Protein AF-A0A969H9W4-F1 (afdb_monomer_lite)

Radius of gyration: 18.11 Å; chains: 1; bounding box: 40×36×47 Å

Foldseek 3Di:
DDPVVVVVVVVVVCVQQVQQLVVVVVVCVVPPPPPDDDDPVRSSVSSNVSSLVVVLVVLVVQLVVQVVCCVVPVDFDFLCVPPNPDDPRRGPGPNVVSVVVNVVSVVVVVD

Sequence (111 aa):
MSLSFNLESIILLLFFIAPGFLFTRTYTAYRPRYYRTPDAFEQAVLAVVGSAIIHGTILTGIALGLTAFWLVRGEMLYVWDIVGPPMPFYRYPLPVLAFIILWQFLTWASA

pLDDT: mean 80.09, std 7.97, range [49.62, 92.56]

Structure (mmCIF, N/CA/C/O backbone):
data_AF-A0A969H9W4-F1
#
_entry.id   AF-A0A969H9W4-F1
#
loop_
_atom_site.group_PDB
_atom_site.id
_atom_site.type_symbol
_atom_site.label_atom_id
_atom_site.label_alt_id
_atom_site.label_comp_id
_atom_site.label_asym_id
_atom_site.label_entity_id
_atom_site.label_seq_id
_atom_site.pdbx_PDB_ins_code
_atom_site.Cartn_x
_atom_site.Cartn_y
_atom_site.Cartn_z
_atom_site.occupancy
_atom_site.B_iso_or_equiv
_atom_site.auth_seq_id
_atom_site.auth_comp_id
_atom_site.auth_asym_id
_atom_site.auth_atom_id
_atom_site.pdbx_PDB_model_num
ATOM 1 N N . MET A 1 1 ? -14.111 22.986 -13.258 1.00 49.62 1 MET A N 1
ATOM 2 C CA . MET A 1 1 ? -13.123 22.104 -12.599 1.00 49.62 1 MET A CA 1
ATOM 3 C C . MET A 1 1 ? -11.825 22.879 -12.477 1.00 49.62 1 MET A C 1
ATOM 5 O O . MET A 1 1 ? -11.232 23.208 -13.495 1.00 49.62 1 MET A O 1
ATOM 9 N N . SER A 1 2 ? -11.491 23.316 -11.264 1.00 55.53 2 SER A N 1
ATOM 10 C CA . SER A 1 2 ? -10.385 24.237 -10.985 1.00 55.53 2 SER A CA 1
ATOM 11 C C . SER A 1 2 ? -9.032 23.532 -11.064 1.00 55.53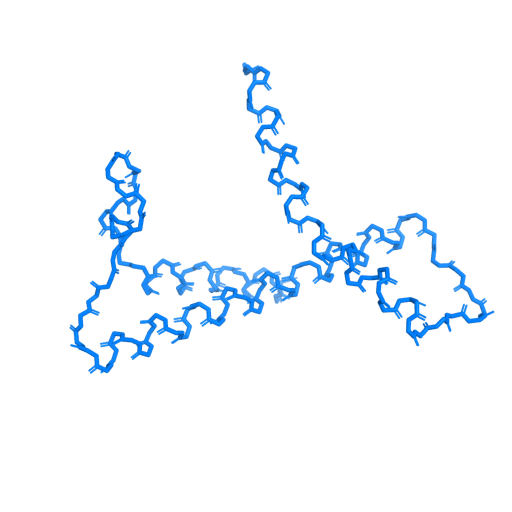 2 SER A C 1
ATOM 13 O O . SER A 1 2 ? -8.924 22.347 -10.759 1.00 55.53 2 SER A O 1
ATOM 15 N N . LEU A 1 3 ? -7.995 24.287 -11.429 1.00 59.16 3 LEU A N 1
ATOM 16 C CA . LEU A 1 3 ? -6.592 23.860 -11.514 1.00 59.16 3 LEU A CA 1
ATOM 17 C C . LEU A 1 3 ? -6.117 23.034 -10.292 1.00 59.16 3 LEU A C 1
ATOM 19 O O . LEU A 1 3 ? -5.269 22.158 -10.436 1.00 59.16 3 LEU A O 1
ATOM 23 N N . SER A 1 4 ? -6.702 23.284 -9.113 1.00 67.62 4 SER A N 1
ATOM 24 C CA . SER A 1 4 ? -6.447 22.558 -7.863 1.00 67.62 4 SER A CA 1
ATOM 25 C C . SER A 1 4 ? -6.731 21.055 -7.958 1.00 67.62 4 SER A C 1
ATOM 27 O O . SER A 1 4 ? -5.891 20.257 -7.559 1.00 67.62 4 SER A O 1
ATOM 29 N N . PHE A 1 5 ? -7.852 20.655 -8.567 1.00 65.12 5 PHE A N 1
ATOM 30 C CA . PHE A 1 5 ? -8.245 19.245 -8.672 1.00 65.12 5 PHE A CA 1
ATOM 31 C C . PHE A 1 5 ? -7.288 18.443 -9.570 1.00 65.12 5 PHE A C 1
ATOM 33 O O . PHE A 1 5 ? -6.985 17.278 -9.308 1.00 65.12 5 PHE A O 1
ATOM 40 N N . ASN A 1 6 ? -6.758 19.087 -10.616 1.00 75.75 6 ASN A N 1
ATOM 41 C CA . ASN A 1 6 ? -5.777 18.472 -11.508 1.00 75.75 6 ASN A CA 1
ATOM 42 C C . ASN A 1 6 ? -4.433 18.268 -10.802 1.00 75.75 6 ASN A C 1
ATOM 44 O O . ASN A 1 6 ? -3.820 17.213 -10.952 1.00 75.75 6 ASN A O 1
ATOM 48 N N . LEU A 1 7 ? -3.988 19.248 -10.010 1.00 80.12 7 LEU A N 1
ATOM 49 C CA . LEU A 1 7 ? -2.742 19.136 -9.255 1.00 80.12 7 LEU A CA 1
ATOM 50 C C . LEU A 1 7 ? -2.836 18.055 -8.171 1.00 80.12 7 LEU A C 1
ATOM 52 O O . LEU A 1 7 ? -1.929 17.237 -8.060 1.00 80.12 7 LEU A O 1
ATOM 56 N N . GLU A 1 8 ? -3.942 18.002 -7.426 1.00 76.06 8 GLU A N 1
ATOM 57 C CA . GLU A 1 8 ? -4.200 16.953 -6.429 1.00 76.06 8 GLU A CA 1
ATOM 58 C C . GLU A 1 8 ? -4.174 15.557 -7.059 1.00 76.06 8 GLU A C 1
ATOM 60 O O . GLU A 1 8 ? -3.505 14.659 -6.551 1.00 76.06 8 GLU A O 1
ATOM 65 N N . SER A 1 9 ? -4.820 15.385 -8.215 1.00 72.94 9 SER A N 1
ATOM 66 C CA . SER A 1 9 ? -4.833 14.109 -8.939 1.00 72.94 9 SER A CA 1
ATOM 67 C C . SER A 1 9 ? -3.439 13.695 -9.425 1.00 72.94 9 SER A C 1
ATOM 69 O O . SER A 1 9 ? -3.072 12.526 -9.319 1.00 72.94 9 SER A O 1
ATOM 71 N N . ILE A 1 10 ? -2.634 14.645 -9.917 1.00 83.75 10 ILE A N 1
ATOM 72 C CA . ILE A 1 10 ? -1.239 14.392 -10.317 1.00 83.75 10 ILE A CA 1
ATOM 73 C C . ILE A 1 10 ? -0.399 14.005 -9.101 1.00 83.75 10 ILE A C 1
ATOM 75 O O . ILE A 1 10 ? 0.373 13.053 -9.170 1.00 83.75 10 ILE A O 1
ATOM 79 N N . ILE A 1 11 ? -0.557 14.711 -7.982 1.00 84.88 11 ILE A N 1
ATOM 80 C CA . ILE A 1 11 ? 0.155 14.407 -6.739 1.00 84.88 11 ILE A CA 1
ATOM 81 C C . ILE A 1 11 ? -0.199 12.995 -6.264 1.00 84.88 11 ILE A C 1
ATOM 83 O O . ILE A 1 11 ? 0.705 12.214 -5.976 1.00 84.88 11 ILE A O 1
ATOM 87 N N . LEU A 1 12 ? -1.483 12.628 -6.249 1.00 81.94 12 LEU A N 1
ATOM 88 C CA . LEU A 1 12 ? -1.930 11.284 -5.875 1.00 81.94 12 LEU A CA 1
ATOM 89 C C . LEU A 1 12 ? -1.387 10.210 -6.821 1.00 81.94 12 LEU A C 1
ATOM 91 O O . LEU A 1 12 ? -0.931 9.166 -6.358 1.00 81.94 12 LEU A O 1
ATOM 95 N N . LEU A 1 13 ? -1.368 10.475 -8.129 1.00 81.06 13 LEU A N 1
ATOM 96 C CA . LEU A 1 13 ? -0.773 9.575 -9.116 1.00 81.06 13 LEU A CA 1
ATOM 97 C C . LEU A 1 13 ? 0.729 9.380 -8.871 1.00 81.06 13 LEU A C 1
ATOM 99 O O . LEU A 1 13 ? 1.223 8.255 -8.929 1.00 81.06 13 LEU A O 1
ATOM 103 N N . LEU A 1 14 ? 1.458 10.457 -8.570 1.00 85.19 14 LEU A N 1
ATOM 104 C CA . LEU A 1 14 ? 2.887 10.399 -8.264 1.00 85.19 14 LEU A CA 1
ATOM 105 C C . LEU A 1 14 ? 3.151 9.642 -6.962 1.00 85.19 14 LEU A C 1
ATOM 107 O O . LEU A 1 14 ? 4.025 8.779 -6.948 1.00 85.19 14 LEU A O 1
ATOM 111 N N . PHE A 1 15 ? 2.380 9.901 -5.902 1.00 85.69 15 PHE A N 1
ATOM 112 C CA . PHE A 1 15 ? 2.454 9.128 -4.659 1.00 85.69 15 PHE A CA 1
ATOM 113 C C . PHE A 1 15 ? 2.171 7.650 -4.902 1.00 85.69 15 PHE A C 1
ATOM 115 O O . PHE A 1 15 ? 2.876 6.796 -4.367 1.00 85.69 15 PHE A O 1
ATOM 122 N N . PHE A 1 16 ? 1.189 7.349 -5.751 1.00 85.50 16 PHE A N 1
ATOM 123 C CA . PHE A 1 16 ? 0.857 5.978 -6.081 1.00 85.50 16 PHE A CA 1
ATOM 124 C C . PHE A 1 16 ? 1.938 5.302 -6.921 1.00 85.50 16 PHE A C 1
ATOM 126 O O . PHE A 1 16 ? 2.209 4.145 -6.669 1.00 85.50 16 PHE A O 1
ATOM 133 N N . ILE A 1 17 ? 2.585 5.949 -7.895 1.00 85.19 17 ILE A N 1
ATOM 134 C CA . ILE A 1 17 ? 3.562 5.285 -8.788 1.00 85.19 17 ILE A CA 1
ATOM 135 C C . ILE A 1 17 ? 4.986 5.277 -8.209 1.00 85.19 17 ILE A C 1
ATOM 137 O O . ILE A 1 17 ? 5.755 4.344 -8.467 1.00 85.19 17 ILE A O 1
ATOM 141 N N . ALA A 1 18 ? 5.359 6.291 -7.424 1.00 87.62 18 ALA A N 1
ATOM 142 C CA . ALA A 1 18 ? 6.737 6.492 -6.973 1.00 87.62 18 ALA A CA 1
ATOM 143 C C . ALA A 1 18 ? 7.350 5.282 -6.242 1.00 87.62 18 ALA A C 1
ATOM 145 O O . ALA A 1 18 ? 8.485 4.929 -6.577 1.00 87.62 18 ALA A O 1
ATOM 146 N N . PRO A 1 19 ? 6.655 4.589 -5.316 1.00 88.44 19 PRO A N 1
ATOM 147 C CA . PRO A 1 19 ? 7.227 3.428 -4.635 1.00 88.44 19 PRO A CA 1
ATOM 148 C C . PRO A 1 19 ? 7.607 2.299 -5.596 1.00 88.44 19 PRO A C 1
ATOM 150 O O . PRO A 1 19 ? 8.710 1.761 -5.511 1.00 88.44 19 PRO A O 1
ATOM 153 N N . GLY A 1 20 ? 6.743 1.976 -6.559 1.00 87.12 20 GLY A N 1
ATOM 154 C CA . GLY A 1 20 ? 7.040 0.945 -7.550 1.00 87.12 20 GLY A CA 1
ATOM 155 C C . GLY A 1 20 ? 8.127 1.349 -8.541 1.00 87.12 20 GLY A C 1
ATOM 156 O O . GLY A 1 20 ? 8.941 0.511 -8.937 1.00 87.12 20 GLY A O 1
ATOM 157 N N . PHE A 1 21 ? 8.214 2.634 -8.896 1.00 88.62 21 PHE A N 1
ATOM 158 C CA . PHE A 1 21 ? 9.323 3.148 -9.703 1.00 88.62 21 PHE A CA 1
ATOM 159 C C . PHE A 1 21 ? 10.665 3.021 -8.968 1.00 88.62 21 PHE A C 1
ATOM 161 O O . PHE A 1 21 ? 11.633 2.501 -9.529 1.00 88.62 21 PHE A O 1
ATOM 168 N N . LEU A 1 22 ? 10.716 3.439 -7.698 1.00 88.88 22 LEU A N 1
ATOM 169 C CA . LEU A 1 22 ? 11.897 3.302 -6.842 1.00 88.88 22 LEU A CA 1
ATOM 170 C C . LEU A 1 22 ? 12.287 1.835 -6.668 1.00 88.88 22 LEU A C 1
ATOM 172 O O . LEU A 1 22 ? 13.460 1.491 -6.811 1.00 88.88 22 LEU A O 1
ATOM 176 N N . PHE A 1 23 ? 11.312 0.959 -6.424 1.00 87.25 23 PHE A N 1
ATOM 177 C CA . PHE A 1 23 ? 11.545 -0.477 -6.313 1.00 87.25 23 PHE A CA 1
ATOM 178 C C . PHE A 1 23 ? 12.132 -1.054 -7.600 1.00 87.25 23 PHE A C 1
ATOM 180 O O . PHE A 1 23 ? 13.152 -1.735 -7.550 1.00 87.25 23 PHE A O 1
ATOM 187 N N . THR A 1 24 ? 11.547 -0.734 -8.755 1.00 84.44 24 THR A N 1
ATOM 188 C CA . THR A 1 24 ? 12.014 -1.232 -10.056 1.00 84.44 24 THR A CA 1
ATOM 189 C C . THR A 1 24 ? 13.442 -0.769 -10.339 1.00 84.44 24 THR A C 1
ATOM 191 O O . THR A 1 24 ? 14.296 -1.591 -10.667 1.00 84.44 24 THR A O 1
ATOM 194 N N . ARG A 1 25 ? 13.743 0.522 -10.124 1.00 84.75 25 ARG A N 1
ATOM 195 C CA . ARG A 1 25 ? 15.102 1.085 -10.239 1.00 84.75 25 ARG A CA 1
ATOM 196 C C . ARG A 1 25 ? 16.091 0.347 -9.342 1.00 84.75 25 ARG A C 1
ATOM 198 O O . ARG A 1 25 ? 17.130 -0.113 -9.814 1.00 84.75 25 ARG A O 1
ATOM 205 N N . THR A 1 26 ? 15.741 0.188 -8.071 1.00 85.44 26 THR A N 1
ATOM 206 C CA . THR A 1 26 ? 16.585 -0.475 -7.072 1.00 85.44 26 THR A CA 1
ATOM 207 C C . THR A 1 26 ? 16.815 -1.941 -7.442 1.00 85.44 26 THR A C 1
ATOM 209 O O . THR A 1 26 ? 17.952 -2.402 -7.471 1.00 85.44 26 THR A O 1
ATOM 212 N N . TYR A 1 27 ? 15.763 -2.662 -7.833 1.00 82.12 27 TYR A N 1
ATOM 213 C CA . TYR A 1 27 ? 15.848 -4.052 -8.275 1.00 82.12 27 TYR A CA 1
ATOM 214 C C . TYR A 1 27 ? 16.750 -4.212 -9.503 1.00 82.12 27 TYR A C 1
ATOM 216 O O . TYR A 1 27 ? 17.604 -5.093 -9.514 1.00 82.12 27 TYR A O 1
ATOM 224 N N . THR A 1 28 ? 16.618 -3.346 -10.513 1.00 81.56 28 THR A N 1
ATOM 225 C CA . THR A 1 28 ? 17.479 -3.393 -11.709 1.00 81.56 28 THR A CA 1
ATOM 226 C C . THR A 1 28 ? 18.942 -3.081 -11.412 1.00 81.56 28 THR A C 1
ATOM 228 O O . THR A 1 28 ? 19.816 -3.641 -12.069 1.00 81.56 28 THR A O 1
ATOM 231 N N . ALA A 1 29 ? 19.220 -2.243 -10.408 1.00 82.81 29 ALA A N 1
ATOM 232 C CA . ALA A 1 29 ? 20.583 -1.981 -9.956 1.00 82.81 29 ALA A CA 1
ATOM 233 C C . ALA A 1 29 ? 21.197 -3.210 -9.260 1.00 82.81 29 ALA A C 1
ATOM 235 O O . ALA A 1 29 ? 22.358 -3.527 -9.498 1.00 82.81 29 ALA A O 1
ATOM 236 N N . TYR A 1 30 ? 20.413 -3.934 -8.451 1.00 83.94 30 TYR A N 1
ATOM 237 C CA . TYR A 1 30 ? 20.873 -5.150 -7.766 1.00 83.94 30 TYR A CA 1
ATOM 238 C C . TYR A 1 30 ? 20.904 -6.400 -8.657 1.00 83.94 30 TYR A C 1
ATOM 240 O O . TYR A 1 30 ? 21.709 -7.299 -8.422 1.00 83.94 30 TYR A O 1
ATOM 248 N N . ARG A 1 31 ? 20.027 -6.492 -9.662 1.00 81.38 31 ARG A N 1
ATOM 249 C CA . ARG A 1 31 ? 19.950 -7.614 -10.612 1.00 81.38 31 ARG A CA 1
ATOM 250 C C . ARG A 1 31 ? 19.891 -7.100 -12.053 1.00 81.38 31 ARG A C 1
ATOM 252 O O . ARG A 1 31 ? 18.810 -7.079 -12.654 1.00 81.38 31 ARG A O 1
ATOM 259 N N . PRO A 1 32 ? 21.039 -6.705 -12.628 1.00 76.75 32 PRO A N 1
ATOM 260 C CA . PRO A 1 32 ? 21.091 -6.198 -13.990 1.00 76.75 32 PRO A CA 1
ATOM 261 C C . PRO A 1 32 ? 20.668 -7.283 -14.980 1.00 76.75 32 PRO A C 1
ATOM 263 O O . PRO A 1 32 ? 21.158 -8.413 -14.945 1.00 76.75 32 PRO A O 1
ATOM 266 N N . ARG A 1 33 ? 19.764 -6.946 -15.900 1.00 73.50 33 ARG A N 1
ATOM 267 C CA . ARG A 1 33 ? 19.447 -7.814 -17.036 1.00 73.50 33 ARG A CA 1
ATOM 268 C C . ARG A 1 33 ? 20.468 -7.554 -18.139 1.00 73.50 33 ARG A C 1
ATOM 270 O O . ARG A 1 33 ? 20.315 -6.617 -18.912 1.00 73.50 33 ARG A O 1
ATOM 277 N N . TYR A 1 34 ? 21.493 -8.397 -18.222 1.00 72.31 34 TYR A N 1
ATOM 278 C CA . TYR A 1 34 ? 22.577 -8.239 -19.201 1.00 72.31 34 TYR A CA 1
ATOM 279 C C . TYR A 1 34 ? 22.141 -8.442 -20.663 1.00 72.31 34 TYR A C 1
ATOM 281 O O . TYR A 1 34 ? 22.836 -8.003 -21.570 1.00 72.31 34 TYR A O 1
ATOM 289 N N . TYR A 1 35 ? 20.987 -9.075 -20.895 1.00 74.25 35 TYR A N 1
ATOM 290 C CA . TYR A 1 35 ? 20.517 -9.436 -22.238 1.00 74.25 35 TYR A CA 1
ATOM 291 C C . TYR A 1 35 ? 19.422 -8.516 -22.794 1.00 74.25 35 TYR A C 1
ATOM 293 O O . TYR A 1 35 ? 19.111 -8.597 -23.979 1.00 74.25 35 TYR A O 1
ATOM 301 N N . ARG A 1 36 ? 18.796 -7.674 -21.957 1.00 81.19 36 ARG A N 1
ATOM 302 C CA . ARG A 1 36 ? 17.695 -6.794 -22.378 1.00 81.19 36 ARG A CA 1
ATOM 303 C C . ARG A 1 36 ? 17.433 -5.683 -21.366 1.00 81.19 36 ARG A C 1
ATOM 305 O O . ARG A 1 36 ? 17.162 -5.962 -20.197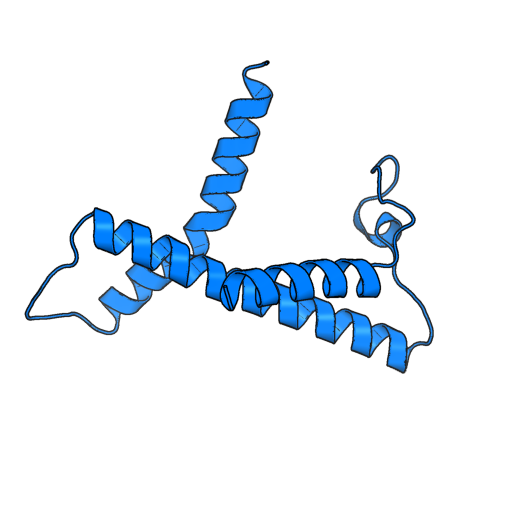 1.00 81.19 36 ARG A O 1
ATOM 312 N N . THR A 1 37 ? 17.398 -4.441 -21.839 1.00 80.06 37 THR A N 1
ATOM 313 C CA . THR A 1 37 ? 16.860 -3.300 -21.090 1.00 80.06 37 THR A CA 1
ATOM 314 C C . THR A 1 37 ? 15.351 -3.189 -21.327 1.00 80.06 37 THR A C 1
ATOM 316 O O . THR A 1 37 ? 14.938 -3.239 -22.488 1.00 80.06 37 THR A O 1
ATOM 319 N N . PRO A 1 38 ? 14.518 -3.061 -20.277 1.00 80.38 38 PRO A N 1
ATOM 320 C CA . PRO A 1 38 ? 13.086 -2.866 -20.460 1.00 80.38 38 PRO A CA 1
ATOM 321 C C . PRO A 1 38 ? 12.814 -1.520 -21.131 1.00 80.38 38 PRO A C 1
ATOM 323 O O . PRO A 1 38 ? 13.464 -0.522 -20.792 1.00 80.38 38 PRO A O 1
ATOM 326 N N . ASP A 1 39 ? 11.862 -1.492 -22.059 1.00 88.62 39 ASP A N 1
ATOM 327 C CA . ASP A 1 39 ? 11.442 -0.249 -22.709 1.00 88.62 39 ASP A CA 1
ATOM 328 C C . ASP A 1 39 ? 10.652 0.664 -21.745 1.00 88.62 39 ASP A C 1
ATOM 330 O O . ASP A 1 39 ? 10.380 0.316 -20.593 1.00 88.62 39 ASP A O 1
ATOM 334 N N . ALA A 1 40 ? 10.310 1.876 -22.193 1.00 85.25 40 ALA A N 1
ATOM 335 C CA . ALA A 1 40 ? 9.611 2.850 -21.354 1.00 85.25 40 ALA A CA 1
ATOM 336 C C . ALA A 1 40 ? 8.221 2.365 -20.901 1.00 85.25 40 ALA A C 1
ATOM 338 O O . ALA A 1 40 ? 7.796 2.673 -19.786 1.00 85.25 40 ALA A O 1
ATOM 339 N N . PHE A 1 41 ? 7.529 1.592 -21.739 1.00 87.06 41 PHE A N 1
ATOM 340 C CA . PHE A 1 41 ? 6.219 1.043 -21.417 1.00 87.06 41 PHE A CA 1
ATOM 341 C C . PHE A 1 41 ? 6.340 -0.074 -20.375 1.00 87.06 41 PHE A C 1
ATOM 343 O O . PHE A 1 41 ? 5.644 -0.048 -19.362 1.00 87.06 41 PHE A O 1
ATOM 350 N N . GLU A 1 42 ? 7.284 -0.997 -20.550 1.00 85.69 42 GLU A N 1
ATOM 351 C CA . GLU A 1 42 ? 7.584 -2.055 -19.584 1.00 85.69 42 GLU A CA 1
ATOM 352 C C . GLU A 1 42 ? 7.993 -1.484 -18.226 1.00 85.69 42 GLU A C 1
ATOM 354 O O . GLU A 1 42 ? 7.548 -1.978 -17.192 1.00 85.69 42 GLU A O 1
ATOM 359 N N . GLN A 1 43 ? 8.796 -0.416 -18.201 1.00 84.88 43 GLN A N 1
ATOM 360 C CA . GLN A 1 43 ? 9.151 0.268 -16.953 1.00 84.88 43 GLN A CA 1
ATOM 361 C C . GLN A 1 43 ? 7.934 0.899 -16.272 1.00 84.88 43 GLN A C 1
ATOM 363 O O . GLN A 1 43 ? 7.826 0.823 -15.048 1.00 84.88 43 GLN A O 1
ATOM 368 N N . ALA A 1 44 ? 7.012 1.488 -17.038 1.00 84.19 44 ALA A N 1
ATOM 369 C CA . ALA A 1 44 ? 5.775 2.039 -16.495 1.00 84.19 44 ALA A CA 1
ATOM 370 C C . ALA A 1 44 ? 4.880 0.937 -15.906 1.00 84.19 44 ALA A C 1
ATOM 372 O O . ALA A 1 44 ? 4.421 1.067 -14.773 1.00 84.19 44 ALA A O 1
ATOM 373 N N . VAL A 1 45 ? 4.695 -0.178 -16.621 1.00 87.00 45 VAL A N 1
ATOM 374 C CA . VAL A 1 45 ? 3.920 -1.332 -16.135 1.00 87.00 45 VAL A CA 1
ATOM 375 C C . VAL A 1 45 ? 4.550 -1.921 -14.872 1.00 87.00 45 VAL A C 1
ATOM 377 O O . VAL A 1 45 ? 3.853 -2.125 -13.881 1.00 87.00 45 VAL A O 1
ATOM 380 N N . LEU A 1 46 ? 5.869 -2.141 -14.862 1.00 86.62 46 LEU A N 1
ATOM 381 C CA . LEU A 1 46 ? 6.584 -2.652 -13.688 1.00 86.62 46 LEU A CA 1
ATOM 382 C C . LEU A 1 46 ? 6.476 -1.705 -12.490 1.00 86.62 46 LEU A C 1
ATOM 384 O O . LEU A 1 46 ? 6.291 -2.170 -11.367 1.00 86.62 46 LEU A O 1
ATOM 388 N N . ALA A 1 47 ? 6.538 -0.391 -12.718 1.00 86.94 47 ALA A N 1
ATOM 389 C CA . ALA A 1 47 ? 6.346 0.594 -11.664 1.00 86.94 47 ALA A CA 1
ATOM 390 C C . ALA A 1 47 ? 4.915 0.559 -11.111 1.00 86.94 47 ALA A C 1
ATOM 392 O O . ALA A 1 47 ? 4.738 0.547 -9.898 1.00 86.94 47 ALA A O 1
ATOM 393 N N . VAL A 1 48 ? 3.892 0.480 -11.964 1.00 87.50 48 VAL A N 1
ATOM 394 C CA . VAL A 1 48 ? 2.491 0.392 -11.519 1.00 87.50 48 VAL A CA 1
ATOM 395 C C . VAL A 1 48 ? 2.249 -0.892 -10.724 1.00 87.50 48 VAL A C 1
ATOM 397 O O . VAL A 1 48 ? 1.745 -0.827 -9.604 1.00 87.50 48 VAL A O 1
ATOM 400 N N . VAL A 1 49 ? 2.667 -2.047 -11.249 1.00 87.31 49 VAL A N 1
ATOM 401 C CA . VAL A 1 49 ? 2.498 -3.350 -10.583 1.00 87.31 49 VAL A CA 1
ATOM 402 C C . VAL A 1 49 ? 3.283 -3.405 -9.275 1.00 87.31 49 VAL A C 1
ATOM 404 O O . VAL A 1 49 ? 2.730 -3.757 -8.234 1.00 87.31 49 VAL A O 1
ATOM 407 N N . GLY A 1 50 ? 4.559 -3.014 -9.298 1.00 85.81 50 GLY A N 1
ATOM 408 C CA . GLY A 1 50 ? 5.400 -2.978 -8.104 1.00 85.81 50 GLY A CA 1
ATOM 409 C C . GLY A 1 50 ? 4.813 -2.068 -7.031 1.00 85.81 50 GLY A C 1
ATOM 410 O O . GLY A 1 50 ? 4.813 -2.419 -5.853 1.00 85.81 50 GLY A O 1
ATOM 411 N N . SER A 1 51 ? 4.241 -0.932 -7.430 1.00 89.50 51 SER A N 1
ATOM 412 C CA . SER A 1 51 ? 3.629 -0.024 -6.474 1.00 89.50 51 SER A CA 1
ATOM 413 C C . SER A 1 51 ? 2.309 -0.542 -5.921 1.00 89.50 51 SER A C 1
ATOM 415 O O . SER A 1 51 ? 2.075 -0.412 -4.722 1.00 89.50 51 SER A O 1
ATOM 417 N N . ALA A 1 52 ? 1.475 -1.177 -6.748 1.00 85.50 52 ALA A N 1
ATOM 418 C CA . ALA A 1 52 ? 0.254 -1.831 -6.288 1.00 85.50 52 ALA A CA 1
ATOM 419 C C . ALA A 1 52 ? 0.567 -2.904 -5.233 1.00 85.50 52 ALA A C 1
ATOM 421 O O . ALA A 1 52 ? -0.082 -2.944 -4.193 1.00 85.50 52 ALA A O 1
ATOM 422 N N . ILE A 1 53 ? 1.615 -3.708 -5.446 1.00 86.25 53 ILE A N 1
ATOM 423 C CA . ILE A 1 53 ? 2.071 -4.715 -4.475 1.00 86.25 53 ILE A CA 1
ATOM 424 C C . ILE A 1 53 ? 2.542 -4.057 -3.171 1.00 86.25 53 ILE A C 1
ATOM 426 O O . ILE A 1 53 ? 2.150 -4.494 -2.088 1.00 86.25 53 ILE A O 1
ATOM 430 N N . ILE A 1 54 ? 3.365 -3.005 -3.251 1.00 87.88 54 ILE A N 1
ATOM 431 C CA . ILE A 1 54 ? 3.876 -2.295 -2.066 1.00 87.88 54 ILE A CA 1
ATOM 432 C C . ILE A 1 54 ? 2.723 -1.689 -1.262 1.00 87.88 54 ILE A C 1
ATOM 434 O O . ILE A 1 54 ? 2.616 -1.942 -0.063 1.00 87.88 54 ILE A O 1
ATOM 438 N N . HIS A 1 55 ? 1.830 -0.945 -1.915 1.00 84.12 55 HIS A N 1
ATOM 439 C CA . HIS A 1 55 ? 0.668 -0.346 -1.261 1.00 84.12 55 HIS A CA 1
ATOM 440 C C . HIS A 1 55 ? -0.270 -1.410 -0.694 1.00 84.12 55 HIS A C 1
ATOM 442 O O . HIS A 1 55 ? -0.695 -1.284 0.450 1.00 84.12 55 HIS A O 1
ATOM 448 N N . GLY A 1 56 ? -0.537 -2.485 -1.439 1.00 83.25 56 GLY A N 1
ATOM 449 C CA . GLY A 1 56 ? -1.337 -3.612 -0.964 1.00 83.25 56 GLY A CA 1
ATOM 450 C C . GLY A 1 56 ? -0.748 -4.254 0.290 1.00 83.25 56 GLY A C 1
ATOM 451 O O . GLY A 1 56 ? -1.466 -4.511 1.254 1.00 83.25 56 GLY A O 1
ATOM 452 N N . THR A 1 57 ? 0.573 -4.438 0.331 1.00 84.06 57 THR A N 1
ATOM 453 C CA . THR A 1 57 ? 1.274 -4.999 1.497 1.00 84.06 57 THR A CA 1
ATOM 454 C C . THR A 1 57 ? 1.198 -4.059 2.700 1.00 84.06 57 THR A C 1
ATOM 456 O O . THR A 1 57 ? 0.883 -4.501 3.804 1.00 84.06 57 THR A O 1
ATOM 459 N N . ILE A 1 58 ? 1.431 -2.758 2.493 1.00 85.44 58 ILE A N 1
ATOM 460 C CA . ILE A 1 58 ? 1.333 -1.739 3.548 1.00 85.44 58 ILE A CA 1
ATOM 461 C C . ILE A 1 58 ? -0.094 -1.679 4.101 1.00 85.44 58 ILE A C 1
ATOM 463 O O . ILE A 1 58 ? -0.281 -1.734 5.314 1.00 85.44 58 ILE A O 1
ATOM 467 N N . LEU A 1 59 ? -1.103 -1.628 3.228 1.00 83.62 59 LEU A N 1
ATOM 468 C CA . LEU A 1 59 ? -2.515 -1.605 3.615 1.00 83.62 59 LEU A CA 1
ATOM 469 C C . LEU A 1 59 ? -2.910 -2.869 4.380 1.00 83.62 59 LEU A C 1
ATOM 471 O O . LEU A 1 59 ? -3.577 -2.770 5.407 1.00 83.62 59 LEU A O 1
ATOM 475 N N . THR A 1 60 ? -2.447 -4.040 3.935 1.00 81.31 60 THR A N 1
ATOM 476 C CA . THR A 1 60 ? -2.657 -5.306 4.652 1.00 81.31 60 THR A CA 1
ATOM 477 C C . THR A 1 60 ? -2.032 -5.255 6.044 1.00 81.31 60 THR A C 1
ATOM 479 O O . THR A 1 60 ? -2.686 -5.600 7.025 1.00 81.31 60 THR A O 1
ATOM 482 N N . GLY A 1 61 ? -0.789 -4.778 6.155 1.00 84.88 61 GLY A N 1
ATOM 483 C CA . GLY A 1 61 ? -0.100 -4.626 7.437 1.00 84.88 61 GLY A CA 1
ATOM 484 C C . GLY A 1 61 ? -0.829 -3.678 8.391 1.00 84.88 61 GLY A C 1
ATOM 485 O O . GLY A 1 61 ? -1.008 -4.006 9.562 1.00 84.88 61 GLY A O 1
ATOM 486 N N . ILE A 1 62 ? -1.314 -2.540 7.885 1.00 85.19 62 ILE A N 1
ATOM 487 C CA . ILE A 1 62 ? -2.117 -1.580 8.657 1.00 85.19 62 ILE A CA 1
ATOM 488 C C . ILE A 1 62 ? -3.424 -2.226 9.125 1.00 85.19 62 ILE A C 1
ATOM 490 O O . ILE A 1 62 ? -3.761 -2.122 10.303 1.00 85.19 62 ILE A O 1
ATOM 494 N N . ALA A 1 63 ? -4.142 -2.922 8.239 1.00 81.50 63 ALA A N 1
ATOM 495 C CA . ALA A 1 63 ? -5.394 -3.590 8.581 1.00 81.50 63 ALA A CA 1
ATOM 496 C C . ALA A 1 63 ? -5.188 -4.633 9.687 1.00 81.50 63 ALA A C 1
ATOM 498 O O . ALA A 1 63 ? -5.862 -4.581 10.714 1.00 81.50 63 ALA A O 1
ATOM 499 N N . LEU A 1 64 ? -4.203 -5.522 9.523 1.00 84.69 64 LEU A N 1
ATOM 500 C CA . LEU A 1 64 ? -3.869 -6.534 10.527 1.00 84.69 64 LEU A CA 1
ATOM 501 C C . LEU A 1 64 ? -3.443 -5.903 11.858 1.00 84.69 64 LEU A C 1
ATOM 503 O O . LEU A 1 64 ? -3.879 -6.362 12.911 1.00 84.69 64 LEU A O 1
ATOM 507 N N . GLY A 1 65 ? -2.638 -4.837 11.824 1.00 87.69 65 GLY A N 1
ATOM 508 C CA . GLY A 1 65 ? -2.208 -4.115 13.023 1.00 87.69 65 GLY A CA 1
ATOM 509 C C . GLY A 1 65 ? -3.371 -3.477 13.784 1.00 87.69 65 GLY A C 1
ATOM 510 O O . GLY A 1 65 ? -3.456 -3.611 15.003 1.00 87.69 65 GLY A O 1
ATOM 511 N N . LEU A 1 66 ? -4.305 -2.841 13.072 1.00 85.31 66 LEU A N 1
ATOM 512 C CA . LEU A 1 66 ? -5.505 -2.241 13.661 1.00 85.31 66 LEU A CA 1
ATOM 513 C C . LEU A 1 66 ? -6.454 -3.297 14.238 1.00 85.31 66 LEU A C 1
ATOM 515 O O . LEU A 1 66 ? -6.997 -3.107 15.326 1.00 85.31 66 LEU A O 1
ATOM 519 N N . THR A 1 67 ? -6.633 -4.426 13.547 1.00 83.00 67 THR A N 1
ATOM 520 C CA . THR A 1 67 ? -7.419 -5.552 14.067 1.00 83.00 67 THR A CA 1
ATOM 521 C C . THR A 1 67 ? -6.769 -6.147 15.312 1.00 83.00 67 THR A C 1
ATOM 523 O O . THR A 1 67 ? -7.456 -6.362 16.307 1.00 83.00 67 THR A O 1
ATOM 526 N N . ALA A 1 68 ? -5.453 -6.370 15.302 1.00 87.62 68 ALA A N 1
ATOM 527 C CA . ALA A 1 68 ? -4.728 -6.882 16.462 1.00 87.62 68 ALA A CA 1
ATOM 528 C C . ALA A 1 68 ? -4.822 -5.925 17.660 1.00 87.62 68 ALA A C 1
ATOM 530 O O . ALA A 1 68 ? -5.086 -6.369 18.775 1.00 87.62 68 ALA A O 1
ATOM 531 N N . PHE A 1 69 ? -4.671 -4.616 17.434 1.00 87.38 69 PHE A N 1
ATOM 532 C CA . PHE A 1 69 ? -4.854 -3.598 18.470 1.00 87.38 69 PHE A CA 1
ATOM 533 C C . PHE A 1 69 ? -6.243 -3.688 19.108 1.00 87.38 69 PHE A C 1
ATOM 535 O O . PHE A 1 69 ? -6.350 -3.759 20.333 1.00 87.38 69 PHE A O 1
ATOM 542 N N . TRP A 1 70 ? -7.291 -3.746 18.283 1.00 86.19 70 TRP A N 1
ATOM 543 C CA . TRP A 1 70 ? -8.668 -3.860 18.759 1.00 86.19 70 TRP A CA 1
ATOM 544 C C . TRP A 1 70 ? -8.889 -5.137 19.577 1.00 86.19 70 TRP A C 1
ATOM 546 O O . TRP A 1 70 ? -9.453 -5.072 20.667 1.00 86.19 70 TRP A O 1
ATOM 556 N N . LEU A 1 71 ? -8.389 -6.283 19.105 1.00 88.62 71 LEU A N 1
ATOM 557 C CA . LEU A 1 71 ? -8.515 -7.561 19.814 1.00 88.62 71 LEU A CA 1
ATOM 558 C C . LEU A 1 71 ? -7.787 -7.568 21.166 1.00 88.62 71 LEU A C 1
ATOM 560 O O . LEU A 1 71 ? -8.254 -8.210 22.102 1.00 88.62 71 LEU A O 1
ATOM 564 N N . VAL A 1 72 ? -6.658 -6.862 21.282 1.00 92.56 72 VAL A N 1
ATOM 565 C CA . VAL A 1 72 ? -5.856 -6.813 22.517 1.00 92.56 72 VAL A CA 1
ATOM 566 C C . VAL A 1 72 ? -6.397 -5.794 23.522 1.00 92.56 72 VAL A C 1
ATOM 568 O O . VAL A 1 72 ? -6.383 -6.056 24.722 1.00 92.56 72 VAL A O 1
ATOM 571 N N . ARG A 1 73 ? -6.836 -4.618 23.062 1.00 90.19 73 ARG A N 1
ATOM 572 C CA . ARG A 1 73 ? -7.257 -3.508 23.937 1.00 90.19 73 ARG A CA 1
ATOM 573 C C . ARG A 1 73 ? -8.763 -3.455 24.178 1.00 90.19 73 ARG A C 1
ATOM 575 O O . ARG A 1 73 ? -9.184 -2.828 25.139 1.00 90.19 73 ARG A O 1
ATOM 582 N N . GLY A 1 74 ? -9.570 -4.079 23.320 1.00 84.75 74 GLY A N 1
ATOM 583 C CA . GLY A 1 74 ? -11.031 -3.946 23.333 1.00 84.75 74 GLY A CA 1
ATOM 584 C C . GLY A 1 74 ? -11.535 -2.577 22.859 1.00 84.75 74 GLY A C 1
ATOM 585 O O . GLY A 1 74 ? -12.738 -2.328 22.867 1.00 84.75 74 GLY A O 1
ATOM 586 N N . GLU A 1 75 ? -10.635 -1.694 22.422 1.00 84.06 75 GLU A N 1
ATOM 587 C CA . GLU A 1 75 ? -10.931 -0.327 22.000 1.00 84.06 75 GLU A CA 1
ATOM 588 C C . GLU A 1 75 ? -10.898 -0.220 20.472 1.00 84.06 75 GLU A C 1
ATOM 590 O O . GLU A 1 75 ? -9.984 -0.727 19.816 1.00 84.06 75 GLU A O 1
ATOM 595 N N . MET A 1 76 ? -11.900 0.440 19.888 1.00 82.31 76 MET A N 1
ATOM 596 C CA . MET A 1 76 ? -11.904 0.768 18.463 1.00 82.31 76 MET A CA 1
ATOM 597 C C . MET A 1 76 ? -11.286 2.147 18.255 1.00 82.31 76 MET A C 1
ATOM 599 O O . MET A 1 76 ? -11.726 3.111 18.872 1.00 82.31 76 MET A O 1
ATOM 603 N N . LEU A 1 77 ? -10.304 2.229 17.356 1.00 84.62 77 LEU A N 1
ATOM 604 C CA . LEU A 1 77 ? -9.816 3.501 16.831 1.00 84.62 77 LEU A CA 1
ATOM 605 C C . LEU A 1 77 ? -10.693 3.945 15.666 1.00 84.62 77 LEU A C 1
ATOM 607 O O . LEU A 1 77 ? -11.164 3.125 14.870 1.00 84.62 77 LEU A O 1
ATOM 611 N N . TYR A 1 78 ? -10.854 5.247 15.526 1.00 83.75 78 TYR A N 1
ATOM 612 C CA . TYR A 1 78 ? -11.696 5.864 14.520 1.00 83.75 78 TYR A CA 1
ATOM 613 C C . TYR A 1 78 ? -10.928 6.922 13.740 1.00 83.75 78 TYR A C 1
ATOM 615 O O . TYR A 1 78 ? -9.882 7.412 14.158 1.00 83.75 78 TYR A O 1
ATOM 623 N N . VAL A 1 79 ? -11.445 7.285 12.568 1.00 80.25 79 VAL A N 1
ATOM 624 C CA . VAL A 1 79 ? -10.780 8.249 11.674 1.00 80.25 79 VAL A CA 1
ATOM 625 C C . VAL A 1 79 ? -10.532 9.595 12.371 1.00 80.25 79 VAL A C 1
ATOM 627 O O . VAL A 1 79 ? -9.509 10.238 12.118 1.00 80.25 79 VAL A O 1
ATOM 630 N N . TRP A 1 80 ? -11.422 10.012 13.279 1.00 83.19 80 TRP A N 1
ATOM 631 C CA . TRP A 1 80 ? -11.249 11.244 14.051 1.00 83.19 80 TRP A CA 1
ATOM 632 C C . TRP A 1 80 ? -10.003 11.228 14.949 1.00 83.19 80 TRP A C 1
ATOM 634 O O . TRP A 1 80 ? -9.464 12.302 15.197 1.00 83.19 80 TRP A O 1
ATOM 644 N N . ASP A 1 81 ? -9.526 10.057 15.392 1.00 80.75 81 ASP A N 1
ATOM 645 C CA . ASP A 1 81 ? -8.342 9.934 16.257 1.00 80.75 81 ASP A CA 1
ATOM 646 C C . ASP A 1 81 ? -7.045 10.297 15.512 1.00 80.75 81 ASP A C 1
ATOM 648 O O . ASP A 1 81 ? -6.024 10.568 16.139 1.00 80.75 81 ASP A O 1
ATOM 652 N N . ILE A 1 82 ? -7.081 10.323 14.173 1.00 79.50 82 ILE A N 1
ATOM 653 C CA . ILE A 1 82 ? -5.928 10.637 13.318 1.00 79.50 82 ILE A CA 1
ATOM 654 C C . ILE A 1 82 ? -6.094 11.994 12.635 1.00 79.50 82 ILE A C 1
ATOM 656 O O . ILE A 1 82 ? -5.159 12.790 12.603 1.00 79.50 82 ILE A O 1
ATOM 660 N N . VAL A 1 83 ? -7.263 12.244 12.038 1.00 77.75 83 VAL A N 1
ATOM 661 C CA . VAL A 1 83 ? -7.424 13.334 11.059 1.00 77.75 83 VAL A CA 1
ATOM 662 C C . VAL A 1 83 ? -8.254 14.507 11.586 1.00 77.75 83 VAL A C 1
ATOM 664 O O . VAL A 1 83 ? -8.206 15.602 11.031 1.00 77.75 83 VAL A O 1
ATOM 667 N N . GLY A 1 84 ? -8.988 14.302 12.682 1.00 69.56 84 GLY A N 1
ATOM 668 C CA . GLY A 1 84 ? -9.882 15.302 13.260 1.00 69.56 84 GLY A CA 1
ATOM 669 C C . GLY A 1 84 ? -11.118 15.637 12.393 1.00 69.56 84 GLY A C 1
ATOM 670 O O . GLY A 1 84 ? -11.218 15.259 11.221 1.00 69.56 84 GLY A O 1
ATOM 671 N N . PRO A 1 85 ? -12.126 16.325 12.959 1.00 72.19 85 PRO A N 1
ATOM 672 C CA . PRO A 1 85 ? -13.244 16.886 12.192 1.00 72.19 85 PRO A CA 1
ATOM 673 C C . PRO A 1 85 ? -12.764 18.043 11.289 1.00 72.19 85 PRO A C 1
ATOM 675 O O . PRO A 1 85 ? -11.865 18.770 11.713 1.00 72.19 85 PRO A O 1
ATOM 678 N N . PRO A 1 86 ? -13.364 18.291 10.099 1.00 66.50 86 PRO A N 1
ATOM 679 C CA . PRO A 1 86 ? -14.644 17.782 9.591 1.00 66.50 86 PRO A CA 1
ATOM 680 C C . PRO A 1 86 ? -14.517 16.835 8.371 1.00 66.50 86 PRO A C 1
ATOM 682 O O . PRO A 1 86 ? -15.066 17.109 7.305 1.00 66.50 86 PRO A O 1
ATOM 685 N N . MET A 1 87 ? -13.812 15.704 8.485 1.00 71.00 87 MET A N 1
ATOM 686 C CA . MET A 1 87 ? -13.789 14.718 7.389 1.00 71.00 87 MET A CA 1
ATOM 687 C C . MET A 1 87 ? -15.108 13.929 7.268 1.00 71.00 87 MET A C 1
ATOM 689 O O . MET A 1 87 ? -15.653 13.522 8.290 1.00 71.00 87 MET A O 1
ATOM 693 N N . PRO A 1 88 ? -15.601 13.611 6.051 1.00 73.44 88 PRO A N 1
ATOM 694 C CA . PRO A 1 88 ? -16.891 12.931 5.832 1.00 73.44 88 PRO A CA 1
ATOM 695 C C . PRO A 1 88 ? -16.987 11.530 6.460 1.00 73.44 88 PRO A C 1
ATOM 697 O O . PRO A 1 88 ? -18.085 11.024 6.681 1.00 73.44 88 PRO A O 1
ATOM 700 N N . PHE A 1 89 ? -15.849 10.929 6.815 1.00 73.44 89 PHE A N 1
ATOM 701 C CA . PHE A 1 89 ? -15.764 9.612 7.445 1.00 73.44 89 PHE A CA 1
ATOM 702 C C . PHE A 1 89 ? -15.241 9.660 8.881 1.00 73.44 89 PHE A C 1
ATOM 704 O O . PHE A 1 89 ? -14.819 8.633 9.397 1.00 73.44 89 PHE A O 1
ATOM 711 N N . TYR A 1 90 ? -15.266 10.822 9.545 1.00 74.81 90 TYR A N 1
ATOM 712 C CA . TYR A 1 90 ? -14.628 10.984 10.854 1.00 74.81 90 TYR A CA 1
ATOM 713 C C . TYR A 1 90 ? -15.091 9.940 11.880 1.00 74.81 90 TYR A C 1
ATOM 715 O O . TYR A 1 90 ? -14.254 9.454 12.629 1.00 74.81 90 TYR A O 1
ATOM 723 N N . ARG A 1 91 ? -16.374 9.527 11.855 1.00 79.94 91 ARG A N 1
ATOM 724 C CA . ARG A 1 91 ? -16.938 8.500 12.755 1.00 79.94 91 ARG A CA 1
ATOM 725 C C . ARG A 1 91 ? -16.734 7.042 12.351 1.00 79.94 91 ARG A C 1
ATOM 727 O O . ARG A 1 91 ? -17.251 6.159 13.031 1.00 79.94 91 ARG A O 1
ATOM 734 N N . TYR A 1 92 ? -16.027 6.768 11.261 1.00 80.88 92 TYR A N 1
ATOM 735 C CA . TYR A 1 92 ? -15.835 5.392 10.819 1.00 80.88 92 TYR A CA 1
ATOM 736 C C . TYR A 1 92 ? -14.736 4.698 11.634 1.00 80.88 92 TYR A C 1
ATOM 738 O O . TYR A 1 92 ? -13.659 5.274 11.810 1.00 80.88 92 TYR A O 1
ATOM 746 N N . PRO A 1 93 ? -14.980 3.465 12.119 1.00 82.88 93 PRO A N 1
ATOM 747 C CA . PRO A 1 93 ? -13.958 2.681 12.797 1.00 82.88 93 PRO A CA 1
ATOM 748 C C . PRO A 1 93 ? -12.862 2.287 11.801 1.00 82.88 93 PRO A C 1
ATOM 750 O O . PRO A 1 93 ? -13.128 1.673 10.762 1.00 82.88 93 PRO A O 1
ATOM 753 N N . LEU A 1 94 ? -11.615 2.628 12.128 1.00 82.38 94 LEU A N 1
ATOM 754 C CA . LEU A 1 94 ? -10.439 2.392 11.288 1.00 82.38 94 LEU A CA 1
ATOM 755 C C . LEU A 1 94 ? -10.230 0.915 10.928 1.00 82.38 94 LEU A C 1
ATOM 757 O O . LEU A 1 94 ? -9.925 0.660 9.764 1.00 82.38 94 LEU A O 1
ATOM 761 N N . PRO A 1 95 ? -10.434 -0.068 11.834 1.00 76.50 95 PRO A N 1
ATOM 762 C CA . PRO A 1 95 ? -10.289 -1.478 11.472 1.00 76.50 95 PRO A CA 1
ATOM 763 C C . PRO A 1 95 ? -11.256 -1.909 10.361 1.00 76.50 95 PRO A C 1
ATOM 765 O O . PRO A 1 95 ? -10.878 -2.653 9.460 1.00 76.50 95 PRO A O 1
ATOM 768 N N . VAL A 1 96 ? -12.495 -1.406 10.387 1.00 77.12 96 VAL A N 1
ATOM 769 C CA . VAL A 1 96 ? -13.512 -1.726 9.373 1.00 77.12 96 VAL A CA 1
ATOM 770 C C . VAL A 1 96 ? -13.167 -1.059 8.047 1.00 77.12 96 VAL A C 1
ATOM 772 O O . VAL A 1 96 ? -13.226 -1.703 7.003 1.00 77.12 96 VAL A O 1
ATOM 775 N N . LEU A 1 97 ? -12.759 0.212 8.080 1.00 77.62 97 LEU A N 1
ATOM 776 C CA . LEU A 1 97 ? -12.344 0.935 6.880 1.00 77.62 97 LEU A CA 1
ATOM 777 C C . LEU A 1 97 ? -11.125 0.271 6.222 1.00 77.62 97 LEU A C 1
ATOM 779 O O . LEU A 1 97 ? -11.126 0.045 5.014 1.00 77.62 97 L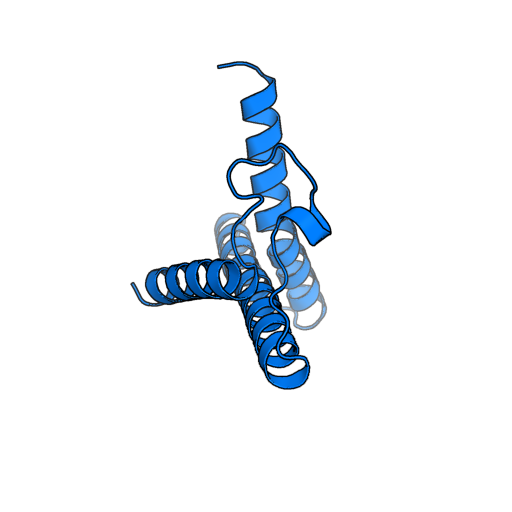EU A O 1
ATOM 783 N N . ALA A 1 98 ? -10.120 -0.098 7.018 1.00 72.75 98 ALA A N 1
ATOM 784 C CA . ALA A 1 98 ? -8.935 -0.800 6.540 1.00 72.75 98 ALA A CA 1
ATOM 785 C C . ALA A 1 98 ? -9.289 -2.166 5.931 1.00 72.75 98 ALA A C 1
ATOM 787 O O . ALA A 1 98 ? -8.770 -2.507 4.870 1.00 72.75 98 ALA A O 1
ATOM 788 N N . PHE A 1 99 ? -10.216 -2.915 6.542 1.00 74.94 99 PHE A N 1
ATOM 789 C CA . PHE A 1 99 ? -10.697 -4.184 5.993 1.00 74.94 99 PHE A CA 1
ATOM 790 C C . PHE A 1 99 ? -11.449 -4.006 4.669 1.00 74.94 99 PHE A C 1
ATOM 792 O O . PHE A 1 99 ? -11.206 -4.760 3.734 1.00 74.94 99 PHE A O 1
ATOM 799 N N . ILE A 1 100 ? -12.324 -3.002 4.553 1.00 77.62 100 ILE A N 1
ATOM 800 C CA . ILE A 1 100 ? -13.045 -2.709 3.302 1.00 77.62 100 ILE A CA 1
ATOM 801 C C . ILE A 1 100 ? -12.060 -2.344 2.188 1.00 77.62 100 ILE A C 1
ATOM 803 O O . ILE A 1 100 ? -12.176 -2.865 1.080 1.00 77.62 100 ILE A O 1
ATOM 807 N N . ILE A 1 101 ? -11.077 -1.485 2.478 1.00 74.94 101 ILE A N 1
ATOM 808 C CA . ILE A 1 101 ? -10.043 -1.091 1.511 1.00 74.94 101 ILE A CA 1
ATOM 809 C C . ILE A 1 101 ? -9.223 -2.312 1.081 1.00 74.94 101 ILE A C 1
ATOM 811 O O . ILE A 1 101 ? -8.998 -2.511 -0.111 1.00 74.94 101 ILE A O 1
ATOM 815 N N . LEU A 1 102 ? -8.822 -3.159 2.033 1.00 72.81 102 LEU A N 1
ATOM 816 C CA . LEU A 1 102 ? -8.098 -4.395 1.747 1.00 72.81 102 LEU A CA 1
ATOM 817 C C . LEU A 1 102 ? -8.932 -5.362 0.898 1.00 72.81 102 LEU A C 1
ATOM 819 O O . LEU A 1 102 ? -8.439 -5.883 -0.097 1.00 72.81 102 LEU A O 1
ATOM 823 N N . TRP A 1 103 ? -10.195 -5.588 1.258 1.00 76.38 103 TRP A N 1
ATOM 824 C CA . TRP A 1 103 ? -11.107 -6.450 0.508 1.00 76.38 103 TRP A CA 1
ATOM 825 C C . TRP A 1 103 ? -11.290 -5.964 -0.934 1.00 76.38 103 TRP A C 1
ATOM 827 O O . TRP A 1 10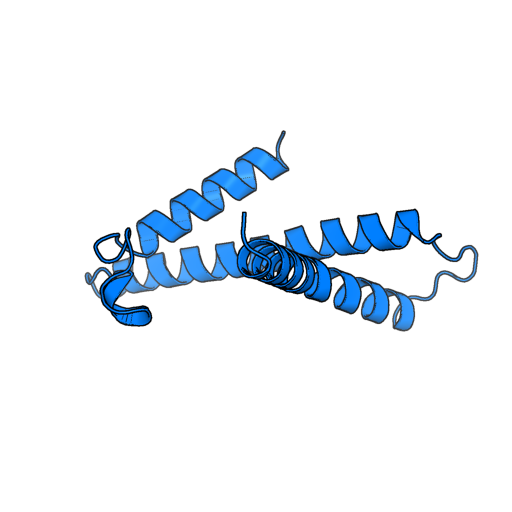3 ? -11.191 -6.753 -1.875 1.00 76.38 103 TRP A O 1
ATOM 837 N N . GLN A 1 104 ? -11.495 -4.658 -1.132 1.00 74.62 104 GLN A N 1
ATOM 838 C CA . GLN A 1 104 ? -11.579 -4.090 -2.478 1.00 74.62 104 GLN A CA 1
ATOM 839 C C . GLN A 1 104 ? -10.275 -4.272 -3.256 1.00 74.62 104 GLN A C 1
ATOM 841 O O . GLN A 1 104 ? -10.311 -4.697 -4.406 1.00 74.62 104 GLN A O 1
ATOM 846 N N . PHE A 1 105 ? -9.124 -4.045 -2.622 1.00 69.31 105 PHE A N 1
ATOM 847 C CA . PHE A 1 105 ? -7.832 -4.278 -3.260 1.00 69.31 105 PHE A CA 1
ATOM 848 C C . PHE A 1 105 ? -7.660 -5.741 -3.702 1.00 69.31 105 PHE A C 1
ATOM 850 O O . PHE A 1 105 ? -7.268 -6.000 -4.838 1.00 69.31 105 PHE A O 1
ATOM 857 N N . LEU A 1 106 ? -7.991 -6.702 -2.835 1.00 69.19 106 LEU A N 1
ATOM 858 C CA . LEU A 1 106 ? -7.860 -8.129 -3.137 1.00 69.19 106 LEU A CA 1
ATOM 859 C C . LEU A 1 106 ? -8.795 -8.573 -4.265 1.00 69.19 106 LEU A C 1
ATOM 861 O O . LEU A 1 106 ? -8.369 -9.318 -5.142 1.00 69.19 106 LEU A O 1
ATOM 865 N N . THR A 1 107 ? -10.042 -8.095 -4.271 1.00 74.94 107 THR A N 1
ATOM 866 C CA . THR A 1 107 ? -11.000 -8.426 -5.341 1.00 74.94 107 THR A CA 1
ATOM 867 C C . THR A 1 107 ? -10.558 -7.874 -6.694 1.00 74.94 107 THR A C 1
ATOM 869 O O . THR A 1 107 ? -10.658 -8.582 -7.693 1.00 74.94 107 THR A O 1
ATOM 872 N N . TRP A 1 108 ? -9.993 -6.663 -6.731 1.00 68.06 108 TRP A N 1
ATOM 873 C CA . TRP A 1 108 ? -9.413 -6.086 -7.949 1.00 68.06 108 TRP A CA 1
ATOM 874 C C . TRP A 1 108 ? -8.159 -6.825 -8.412 1.00 68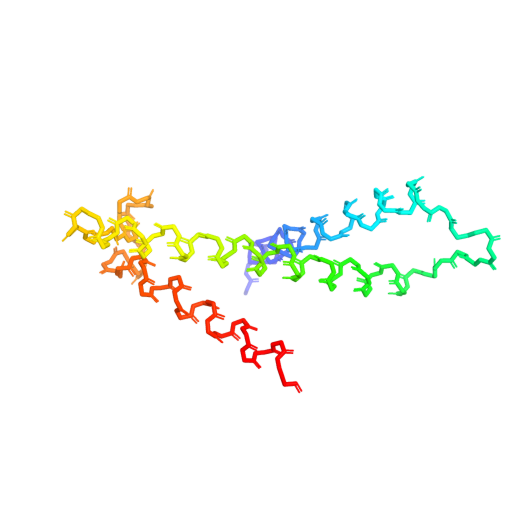.06 108 TRP A C 1
ATOM 876 O O . TRP A 1 108 ? -7.948 -6.963 -9.607 1.00 68.06 108 TRP A O 1
ATOM 886 N N . ALA A 1 109 ? -7.331 -7.312 -7.486 1.00 61.50 109 ALA A N 1
ATOM 887 C CA . ALA A 1 109 ? -6.142 -8.088 -7.826 1.00 61.50 109 ALA A CA 1
ATOM 888 C C . ALA A 1 109 ? -6.470 -9.496 -8.362 1.00 61.50 109 ALA A C 1
ATOM 890 O O . ALA A 1 109 ? -5.630 -10.104 -9.021 1.00 61.50 109 ALA A O 1
ATOM 891 N N . SER A 1 110 ? -7.658 -10.025 -8.050 1.00 65.75 110 SER A N 1
ATOM 892 C CA . SER A 1 110 ? -8.119 -11.351 -8.487 1.00 65.75 110 SER A CA 1
ATOM 893 C C . SER A 1 110 ? -8.987 -11.359 -9.753 1.00 65.75 110 SER A C 1
ATOM 895 O O . SER A 1 110 ? -9.329 -12.446 -10.218 1.00 65.75 110 SER A O 1
ATOM 897 N N . ALA A 1 111 ? -9.385 -10.186 -10.257 1.00 56.94 111 ALA A N 1
ATOM 898 C CA . ALA A 1 111 ? -10.210 -10.019 -11.458 1.00 56.94 111 ALA A CA 1
ATOM 899 C C . ALA A 1 111 ? -9.344 -9.815 -12.708 1.00 56.94 111 ALA A C 1
ATOM 901 O O . ALA A 1 111 ? -9.748 -10.326 -13.776 1.00 56.94 111 ALA A O 1
#

Secondary structure (DSSP, 8-state):
--HHHHHHHHHHHHHHHHHHHHHHHHHHHHS--TT----HHHHHHHHHHHHH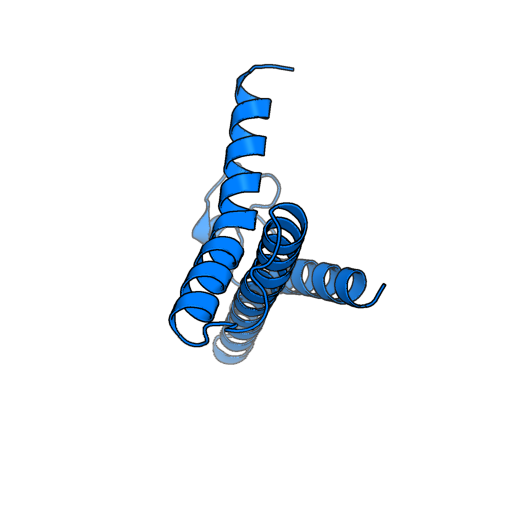HHHHHHHHHHHHHHHHHHHHH----BTHHHH-TT-TTTTSBHHHHHHHHHHHHHHHHH-